Protein AF-A0A929J2V8-F1 (afdb_monomer)

pLDDT: mean 80.97, std 21.49, range [27.8, 98.56]

Solvent-accessible surface area (backbone atoms only — not comparable to full-atom values): 10198 Å² total; per-residue (Å²): 135,93,51,74,67,58,26,48,48,26,47,73,71,65,18,37,89,57,56,95,91,51,26,18,51,59,44,30,50,54,52,36,71,79,38,78,77,46,61,68,40,53,52,48,52,51,53,53,41,52,52,26,51,52,50,18,54,52,22,41,77,68,66,38,54,70,59,15,54,51,27,49,53,52,29,40,73,75,43,76,83,44,74,60,55,62,56,50,52,52,51,44,54,52,50,51,52,53,52,50,54,56,55,56,69,72,64,62,77,88,78,78,85,86,74,90,73,93,76,89,76,87,83,88,83,82,90,77,90,82,86,87,82,82,88,71,77,91,49,60,69,56,53,52,52,40,56,76,64,71,81,52,83,77,51,76,68,55,52,55,47,39,76,75,73,48,128

Radius of gyration: 27.32 Å; Cα contacts (8 Å, |Δi|>4): 131; chains: 1; bounding box: 55×48×82 Å

Mean predicted aligned error: 15.99 Å

Nearest PDB structures (foldseek):
  9co0-assembly1_D  TM=6.050E-01  e=1.225E-01  Escherichia coli
  6lyr-assembly1_D  TM=5.791E-01  e=1.097E-01  Escherichia coli K-12
  7tt1-assembly1_D  TM=5.272E-01  e=2.017E-01  Escherichia coli
  7tt6-assembly1_D  TM=4.818E-01  e=5.777E-01  Escherichia coli

Sequence (167 aa):
MLNLQQCAQHLNANRLTTGKQGTALSCYRQILFSDPTNVTAKKGLVKIEQRYQNWAKTAINKGNFKKARYYINRLKKVNPKSAALSQLNRLFTRSKILVKKITQRKSAPSFLIKKTTRRKSAPSSKSSHTNTTKKTPKRCNDIFSQESLGIRSLSSEQKKFKQKRCK

Structure (mmCIF, N/CA/C/O backbone):
data_AF-A0A929J2V8-F1
#
_entry.id   AF-A0A929J2V8-F1
#
loop_
_atom_site.group_PDB
_atom_site.id
_atom_site.type_symbol
_atom_site.label_atom_id
_atom_site.label_alt_id
_atom_site.label_comp_id
_atom_site.label_asym_id
_atom_site.label_entity_id
_atom_site.label_seq_id
_atom_site.pdbx_PDB_ins_code
_atom_site.Cartn_x
_atom_site.Cartn_y
_atom_site.Cartn_z
_atom_site.occupancy
_atom_site.B_iso_or_equiv
_atom_site.auth_seq_id
_atom_site.auth_comp_id
_atom_site.auth_asym_id
_atom_site.auth_atom_id
_atom_site.pdbx_PDB_model_num
ATOM 1 N N . MET A 1 1 ? 24.416 0.851 -11.362 1.00 60.53 1 MET A N 1
ATOM 2 C CA . MET A 1 1 ? 23.172 0.812 -12.164 1.00 60.53 1 MET A CA 1
ATOM 3 C C . MET A 1 1 ? 22.014 0.385 -11.284 1.00 60.53 1 MET A C 1
ATOM 5 O O . MET A 1 1 ? 22.173 -0.557 -10.516 1.00 60.53 1 MET A O 1
ATOM 9 N N . LEU A 1 2 ? 20.883 1.082 -11.377 1.00 82.19 2 LEU A N 1
ATOM 10 C CA . LEU A 1 2 ? 19.655 0.699 -10.689 1.00 82.19 2 LEU A CA 1
ATOM 11 C C . LEU A 1 2 ? 18.999 -0.465 -11.444 1.00 82.19 2 LEU A C 1
ATOM 13 O O . LEU A 1 2 ? 18.793 -0.355 -12.650 1.00 82.19 2 LEU A O 1
ATOM 17 N N . ASN A 1 3 ? 18.671 -1.567 -10.765 1.00 90.94 3 ASN A N 1
ATOM 18 C CA . ASN A 1 3 ? 18.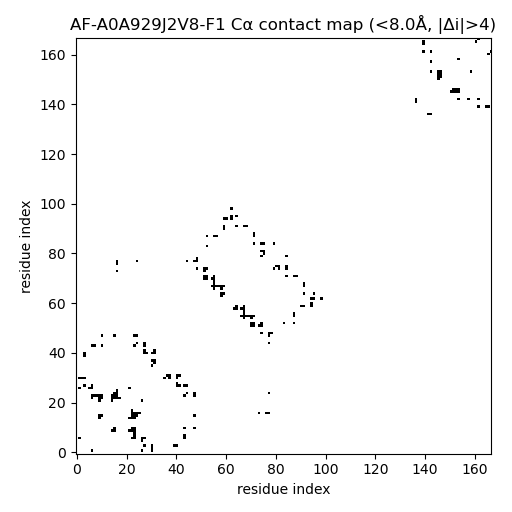048 -2.729 -11.407 1.00 90.94 3 ASN A CA 1
ATOM 19 C C . ASN A 1 3 ? 16.736 -3.166 -10.725 1.00 90.94 3 ASN A C 1
ATOM 21 O O . ASN A 1 3 ? 16.423 -2.794 -9.591 1.00 90.94 3 ASN A O 1
ATOM 25 N N . LEU A 1 4 ? 15.948 -3.985 -11.429 1.00 94.69 4 LEU A N 1
ATOM 26 C CA . LEU A 1 4 ? 14.656 -4.483 -10.939 1.00 94.69 4 LEU A CA 1
ATOM 27 C C . LEU A 1 4 ? 14.784 -5.300 -9.641 1.00 94.69 4 LEU A C 1
ATOM 29 O O . LEU A 1 4 ? 13.878 -5.267 -8.803 1.00 94.69 4 LEU A O 1
ATOM 33 N N . GLN A 1 5 ? 15.906 -6.000 -9.453 1.00 95.31 5 GLN A N 1
ATOM 34 C CA . GLN A 1 5 ? 16.186 -6.798 -8.259 1.00 95.31 5 GLN A CA 1
ATOM 35 C C . GLN A 1 5 ? 16.371 -5.914 -7.017 1.00 95.31 5 GLN A C 1
ATOM 37 O O . GLN A 1 5 ? 15.766 -6.182 -5.979 1.00 95.31 5 GLN A O 1
ATOM 42 N N . GLN A 1 6 ? 17.119 -4.817 -7.124 1.00 93.62 6 GLN A N 1
ATOM 43 C CA . GLN A 1 6 ? 17.273 -3.820 -6.063 1.00 93.62 6 GLN A CA 1
ATOM 44 C C . GLN A 1 6 ? 15.924 -3.184 -5.712 1.00 93.62 6 GLN A C 1
ATOM 46 O O . GLN A 1 6 ? 15.572 -3.068 -4.535 1.00 93.62 6 GLN A O 1
ATOM 51 N N . CYS A 1 7 ? 15.099 -2.852 -6.711 1.00 96.06 7 CYS A N 1
ATOM 52 C CA . CYS A 1 7 ? 13.751 -2.342 -6.448 1.00 96.06 7 CYS A CA 1
ATOM 53 C C . CYS A 1 7 ? 12.900 -3.351 -5.664 1.00 96.06 7 CYS A C 1
ATOM 55 O O . CYS A 1 7 ? 12.216 -2.979 -4.703 1.00 96.06 7 CYS A O 1
ATOM 57 N N . ALA A 1 8 ? 12.983 -4.636 -6.021 1.00 95.25 8 ALA A N 1
ATOM 58 C CA . ALA A 1 8 ? 12.305 -5.706 -5.298 1.00 95.25 8 ALA A CA 1
ATOM 59 C C . ALA A 1 8 ? 12.829 -5.856 -3.859 1.00 95.25 8 ALA A C 1
ATOM 61 O O . ALA A 1 8 ? 12.033 -6.065 -2.946 1.00 95.25 8 ALA A O 1
ATOM 62 N N . GLN A 1 9 ? 14.129 -5.664 -3.615 1.00 95.19 9 GLN A N 1
ATOM 63 C CA . GLN A 1 9 ? 14.693 -5.651 -2.261 1.00 95.19 9 GLN A CA 1
ATOM 64 C C . GLN A 1 9 ? 14.116 -4.510 -1.413 1.00 95.19 9 GLN A C 1
ATOM 66 O O . GLN A 1 9 ? 13.714 -4.742 -0.272 1.00 95.19 9 GLN A O 1
ATOM 71 N N . HIS A 1 10 ? 13.995 -3.288 -1.951 1.00 95.81 10 HIS A N 1
ATOM 72 C CA . HIS A 1 10 ? 13.319 -2.199 -1.232 1.00 95.81 10 HIS A CA 1
ATOM 73 C C . HIS A 1 10 ? 11.857 -2.537 -0.921 1.00 95.81 10 HIS A C 1
A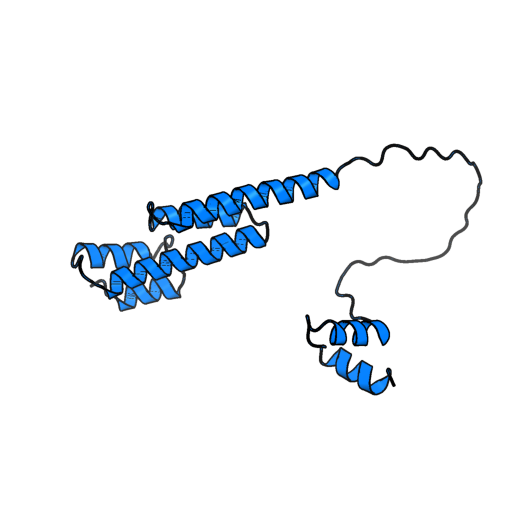TOM 75 O O . HIS A 1 10 ? 11.376 -2.237 0.176 1.00 95.81 10 HIS A O 1
ATOM 81 N N . LEU A 1 11 ? 11.160 -3.175 -1.866 1.00 95.69 11 LEU A N 1
ATOM 82 C CA . LEU A 1 11 ? 9.772 -3.590 -1.696 1.00 95.69 11 LEU A CA 1
ATOM 83 C C . LEU A 1 11 ? 9.638 -4.651 -0.596 1.00 95.69 11 LEU A C 1
ATOM 85 O O . LEU A 1 11 ? 8.792 -4.522 0.292 1.00 95.69 11 LEU A O 1
ATOM 89 N N . ASN A 1 12 ? 10.504 -5.660 -0.601 1.00 94.94 12 ASN A N 1
ATOM 90 C CA . ASN A 1 12 ? 10.521 -6.727 0.399 1.00 94.94 12 ASN A CA 1
ATOM 91 C C . ASN A 1 12 ? 10.885 -6.189 1.789 1.00 94.94 12 ASN A C 1
ATOM 93 O O . ASN A 1 12 ? 10.229 -6.533 2.767 1.00 94.94 12 ASN A O 1
ATOM 97 N N . ALA A 1 13 ? 11.813 -5.233 1.863 1.00 94.19 13 ALA A N 1
ATOM 98 C CA . ALA A 1 13 ? 12.211 -4.557 3.097 1.00 94.19 13 ALA A CA 1
ATOM 99 C C . ALA A 1 13 ? 11.195 -3.513 3.616 1.00 94.19 13 ALA A C 1
ATOM 101 O O . ALA A 1 13 ? 11.508 -2.761 4.536 1.00 94.19 13 ALA A O 1
ATOM 102 N N . ASN A 1 14 ? 9.994 -3.403 3.030 1.00 94.50 14 ASN A N 1
ATOM 103 C CA . ASN A 1 14 ? 8.983 -2.388 3.378 1.00 94.50 14 ASN A CA 1
ATOM 104 C C . ASN A 1 14 ? 9.452 -0.923 3.240 1.00 94.50 14 ASN A C 1
ATOM 106 O O . ASN A 1 14 ? 8.782 -0.004 3.721 1.00 94.50 14 ASN A O 1
ATOM 110 N N . ARG A 1 15 ? 10.546 -0.668 2.516 1.00 94.94 15 ARG A N 1
ATOM 111 C CA . ARG A 1 15 ? 11.038 0.680 2.193 1.00 94.94 15 ARG A CA 1
ATOM 112 C C . ARG A 1 15 ? 10.271 1.223 0.990 1.00 94.94 15 ARG A C 1
ATOM 114 O O . ARG A 1 15 ? 10.817 1.395 -0.090 1.00 94.94 15 ARG A O 1
ATOM 121 N N . LEU A 1 16 ? 8.962 1.417 1.153 1.00 95.38 16 LEU A N 1
ATOM 122 C CA . LEU A 1 16 ? 8.038 1.637 0.035 1.00 95.38 16 LEU A CA 1
ATOM 123 C C . LEU A 1 16 ? 8.068 3.072 -0.513 1.00 95.38 16 LEU A C 1
ATOM 125 O O . LEU A 1 16 ? 8.368 3.275 -1.682 1.00 95.38 16 LEU A O 1
ATOM 129 N N . THR A 1 17 ? 7.741 4.059 0.329 1.00 94.88 17 THR A N 1
ATOM 130 C CA . THR A 1 17 ? 7.691 5.503 -0.014 1.00 94.88 17 THR A CA 1
ATOM 131 C C . THR A 1 17 ? 8.507 6.364 0.952 1.00 94.88 17 THR A C 1
ATOM 133 O O . THR A 1 17 ? 8.470 7.593 0.893 1.00 94.88 17 THR A O 1
ATOM 136 N N . THR A 1 18 ? 9.186 5.720 1.899 1.00 88.19 18 THR A N 1
ATOM 137 C CA . THR A 1 18 ? 9.987 6.343 2.953 1.00 88.19 18 THR A CA 1
ATOM 138 C C . THR A 1 18 ? 11.183 5.462 3.259 1.00 88.19 18 THR A C 1
ATOM 140 O O . THR A 1 18 ? 11.020 4.248 3.388 1.00 88.19 18 THR A O 1
ATOM 143 N N . GLY A 1 19 ? 12.351 6.072 3.427 1.00 83.00 19 GLY A N 1
ATOM 144 C CA . GLY A 1 19 ? 13.590 5.394 3.794 1.00 83.00 19 GLY A CA 1
ATOM 145 C C . GLY A 1 19 ? 14.793 6.229 3.367 1.00 83.00 19 GLY A C 1
ATOM 146 O O . GLY A 1 19 ? 14.770 6.800 2.283 1.00 83.00 19 GLY A O 1
ATOM 147 N N . LYS A 1 20 ? 15.822 6.311 4.221 1.00 79.94 20 LYS A N 1
ATOM 148 C CA . LYS A 1 20 ? 17.047 7.078 3.927 1.00 79.94 20 LYS A CA 1
ATOM 149 C C . LYS A 1 20 ? 17.860 6.448 2.791 1.00 79.94 20 LYS A C 1
ATOM 151 O O . LYS A 1 20 ? 18.367 7.151 1.937 1.00 79.94 20 LYS A O 1
ATOM 156 N N . GLN A 1 21 ? 17.896 5.117 2.746 1.00 79.94 21 GLN A N 1
ATOM 157 C CA . GLN A 1 21 ? 18.644 4.329 1.759 1.00 79.94 21 GLN A CA 1
ATOM 158 C C . GLN A 1 21 ? 17.912 4.178 0.410 1.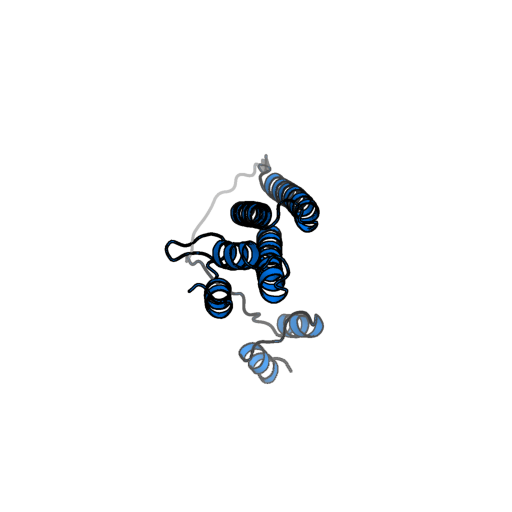00 79.94 21 GLN A C 1
ATOM 160 O O . GLN A 1 21 ? 18.146 3.217 -0.309 1.00 79.94 21 GLN A O 1
ATOM 165 N N . GLY A 1 22 ? 16.954 5.055 0.094 1.00 87.38 22 GLY A N 1
ATOM 166 C CA . GLY A 1 22 ? 16.094 4.922 -1.084 1.00 87.38 22 GLY A CA 1
ATOM 167 C C . GLY A 1 22 ? 14.837 4.070 -0.863 1.00 87.38 22 GLY A C 1
ATOM 168 O O . GLY A 1 22 ? 14.642 3.419 0.173 1.00 87.38 22 GLY A O 1
ATOM 169 N N . THR A 1 23 ? 13.935 4.122 -1.846 1.00 96.31 23 THR A N 1
ATOM 170 C CA . THR A 1 23 ? 12.592 3.534 -1.754 1.00 96.31 23 THR A CA 1
ATOM 171 C C . THR A 1 23 ? 12.234 2.711 -2.985 1.00 96.31 23 THR A C 1
ATOM 173 O O . THR A 1 23 ? 12.695 2.986 -4.091 1.00 96.31 23 THR A O 1
ATOM 176 N N . ALA A 1 24 ? 11.349 1.732 -2.813 1.00 96.75 24 ALA A N 1
ATOM 177 C CA . ALA A 1 24 ? 10.825 0.935 -3.915 1.00 96.75 24 ALA A CA 1
ATOM 178 C C . ALA A 1 24 ? 10.094 1.817 -4.938 1.00 96.75 24 ALA A C 1
ATOM 180 O O . ALA A 1 24 ? 10.233 1.607 -6.138 1.00 96.75 24 ALA A O 1
ATOM 181 N N . LEU A 1 25 ? 9.357 2.835 -4.470 1.00 97.19 25 LEU A N 1
ATOM 182 C CA . LEU A 1 25 ? 8.651 3.771 -5.343 1.00 97.19 25 LEU A CA 1
ATOM 183 C C . LEU A 1 25 ? 9.617 4.550 -6.241 1.00 97.19 25 LEU A C 1
ATOM 185 O O . LEU A 1 25 ? 9.400 4.601 -7.449 1.00 97.19 25 LEU A O 1
ATOM 189 N N . SER A 1 26 ? 10.660 5.156 -5.663 1.00 96.12 26 SER A N 1
ATOM 190 C CA . SER A 1 26 ? 11.650 5.913 -6.441 1.00 96.12 26 SER A CA 1
ATOM 191 C C . SER A 1 26 ? 12.384 5.004 -7.423 1.00 96.12 26 SER A C 1
ATOM 193 O O . SER A 1 26 ? 12.526 5.364 -8.585 1.00 96.12 26 SER A O 1
ATOM 195 N N . CYS A 1 27 ? 12.751 3.799 -6.981 1.00 96.31 27 CYS A N 1
ATOM 196 C CA . CYS A 1 27 ? 13.449 2.816 -7.800 1.00 96.31 27 CYS A CA 1
ATOM 197 C C . CYS A 1 27 ? 12.631 2.415 -9.043 1.00 96.31 27 CYS A C 1
ATOM 199 O O . CYS A 1 27 ? 13.084 2.574 -10.173 1.00 96.31 27 CYS A O 1
ATOM 201 N N . TYR A 1 28 ? 11.377 1.981 -8.865 1.00 97.44 28 TYR A N 1
ATOM 202 C CA . TYR A 1 28 ? 10.535 1.606 -10.006 1.00 97.44 28 TYR A CA 1
ATOM 203 C C . TYR A 1 28 ? 10.193 2.789 -10.915 1.00 97.44 28 TYR A C 1
ATOM 205 O O . TYR A 1 28 ? 10.126 2.611 -12.128 1.00 97.44 28 TYR A O 1
ATOM 213 N N . ARG A 1 29 ? 9.998 3.995 -10.364 1.00 96.06 29 ARG A N 1
ATOM 214 C CA . ARG A 1 29 ? 9.766 5.197 -11.181 1.00 96.06 29 ARG A CA 1
ATOM 215 C C . ARG A 1 29 ? 10.973 5.555 -12.041 1.00 96.06 29 ARG A C 1
ATOM 217 O O . ARG A 1 29 ? 10.774 5.969 -13.172 1.00 96.06 29 ARG A O 1
ATOM 224 N N . GLN A 1 30 ? 12.189 5.371 -11.533 1.00 95.88 30 GLN A N 1
ATOM 225 C CA . GLN A 1 30 ? 13.403 5.633 -12.303 1.00 95.88 30 GLN A CA 1
ATOM 226 C C . GLN A 1 30 ? 13.569 4.634 -13.455 1.00 95.88 30 GLN A C 1
ATOM 228 O O . GLN A 1 30 ? 13.885 5.044 -14.562 1.00 95.88 30 GLN A O 1
ATOM 233 N N . ILE A 1 31 ? 13.260 3.350 -13.238 1.00 96.12 31 ILE A N 1
ATOM 234 C CA . ILE A 1 31 ? 13.238 2.361 -14.330 1.00 96.12 31 ILE A CA 1
ATOM 235 C C . ILE A 1 31 ? 12.182 2.731 -15.376 1.00 96.12 31 ILE A C 1
ATOM 237 O O . ILE A 1 31 ? 12.470 2.691 -16.563 1.00 96.12 31 ILE A O 1
ATOM 241 N N . LEU A 1 32 ? 10.983 3.140 -14.946 1.00 96.38 32 LEU A N 1
ATOM 242 C CA . LEU A 1 32 ? 9.909 3.551 -15.859 1.00 96.38 32 LEU A CA 1
ATOM 243 C C . LEU A 1 32 ? 10.180 4.866 -16.587 1.00 96.38 32 LEU A C 1
ATOM 245 O O . LEU A 1 32 ? 9.566 5.119 -17.616 1.00 96.38 32 LEU A O 1
ATOM 249 N N . PHE A 1 33 ? 11.059 5.710 -16.050 1.00 96.00 33 PHE A N 1
ATOM 250 C CA . PHE A 1 33 ? 11.510 6.909 -16.741 1.00 96.00 33 PHE A CA 1
ATOM 251 C C . PHE A 1 33 ? 12.362 6.546 -17.963 1.00 96.00 33 PHE A C 1
ATOM 253 O O . PHE A 1 33 ? 12.201 7.156 -19.012 1.00 96.00 33 PHE A O 1
ATOM 260 N N . SER A 1 34 ? 13.220 5.527 -17.844 1.00 95.31 34 SER A N 1
ATOM 261 C CA . SER A 1 34 ? 14.047 5.036 -18.954 1.00 95.31 34 SER A CA 1
ATOM 262 C C . SER A 1 34 ? 13.305 4.066 -19.881 1.00 95.31 34 SER A C 1
ATOM 264 O O . SER A 1 34 ? 13.494 4.116 -21.089 1.00 95.31 34 SER A O 1
ATOM 266 N N . ASP A 1 35 ? 12.451 3.198 -19.335 1.00 96.12 35 ASP A N 1
ATOM 267 C CA . ASP A 1 35 ? 11.615 2.251 -20.081 1.00 96.12 35 ASP A CA 1
ATOM 268 C C . ASP A 1 35 ? 10.158 2.328 -19.579 1.00 96.12 35 ASP A C 1
ATOM 270 O O . ASP A 1 35 ? 9.753 1.586 -18.673 1.00 96.12 35 ASP A O 1
ATOM 274 N N . PRO A 1 36 ? 9.329 3.204 -20.177 1.00 96.88 36 PRO A N 1
ATOM 275 C CA . PRO A 1 36 ? 7.923 3.364 -19.802 1.00 96.88 36 PRO A CA 1
ATOM 276 C C . PRO A 1 36 ? 7.064 2.121 -20.052 1.00 96.88 36 PRO A C 1
ATOM 278 O O . PRO A 1 36 ? 5.945 2.021 -19.535 1.00 96.88 36 PRO A O 1
ATOM 281 N N . THR A 1 37 ? 7.541 1.166 -20.853 1.00 97.00 37 THR A N 1
ATOM 282 C CA . THR A 1 37 ? 6.810 -0.062 -21.183 1.00 97.00 37 THR A CA 1
ATOM 283 C C . THR A 1 37 ? 7.104 -1.203 -20.216 1.00 97.00 37 THR A C 1
ATOM 285 O O . THR A 1 37 ? 6.314 -2.147 -20.158 1.00 97.00 37 THR A O 1
ATOM 288 N N . ASN A 1 38 ? 8.126 -1.060 -19.362 1.00 97.69 38 ASN A N 1
ATOM 289 C CA . ASN A 1 38 ? 8.589 -2.093 -18.445 1.00 97.69 38 ASN A CA 1
ATOM 290 C C . ASN A 1 38 ? 7.474 -2.673 -17.558 1.00 97.69 38 ASN A C 1
ATOM 292 O O . ASN A 1 38 ? 7.053 -2.094 -16.546 1.00 97.69 38 ASN A O 1
ATOM 296 N N . VAL A 1 39 ? 7.015 -3.873 -17.906 1.00 97.69 39 VAL A N 1
ATOM 297 C CA . VAL A 1 39 ? 5.904 -4.535 -17.213 1.00 97.69 39 VAL A CA 1
ATOM 298 C C . VAL A 1 39 ? 6.274 -4.869 -15.766 1.00 97.69 39 VAL A C 1
ATOM 300 O O . VAL A 1 39 ? 5.440 -4.744 -14.865 1.00 97.69 39 VAL A O 1
ATOM 303 N N . THR A 1 40 ? 7.523 -5.255 -15.506 1.00 96.56 40 THR A N 1
ATOM 304 C CA . THR A 1 40 ? 7.982 -5.633 -14.163 1.00 96.56 40 THR A CA 1
ATOM 305 C C . THR A 1 40 ? 7.990 -4.435 -13.218 1.00 96.56 40 THR A C 1
ATOM 307 O O . THR A 1 40 ? 7.519 -4.549 -12.083 1.00 96.56 40 THR A O 1
ATOM 310 N N . ALA A 1 41 ? 8.438 -3.267 -13.682 1.00 97.50 41 ALA A N 1
ATOM 311 C CA . ALA A 1 41 ? 8.403 -2.050 -12.880 1.00 97.50 41 ALA A CA 1
ATOM 312 C C . ALA A 1 41 ? 6.964 -1.571 -12.613 1.00 97.50 41 ALA A C 1
ATOM 314 O O . ALA A 1 41 ? 6.634 -1.238 -11.469 1.00 97.50 41 ALA A O 1
ATOM 315 N N . LYS A 1 42 ? 6.066 -1.642 -13.612 1.00 97.75 42 LYS A N 1
ATOM 316 C CA . LYS A 1 42 ? 4.624 -1.373 -13.420 1.00 97.75 42 LYS A CA 1
ATOM 317 C C . LYS A 1 42 ? 4.012 -2.298 -12.366 1.00 97.75 42 LYS A C 1
ATOM 319 O O . LYS A 1 42 ? 3.356 -1.827 -11.436 1.00 97.75 42 LYS A O 1
ATOM 324 N N . LYS A 1 43 ? 4.286 -3.607 -12.446 1.00 97.81 43 LYS A N 1
ATOM 325 C CA . LYS A 1 43 ? 3.859 -4.595 -11.435 1.00 97.81 43 LYS A CA 1
ATOM 326 C C . LYS A 1 43 ? 4.419 -4.266 -10.046 1.00 97.81 43 LYS A C 1
ATOM 328 O O . LYS A 1 43 ? 3.719 -4.431 -9.049 1.00 97.81 43 LYS A O 1
ATOM 333 N N . GLY A 1 44 ? 5.653 -3.770 -9.971 1.00 97.50 44 GLY A N 1
ATOM 334 C CA . GLY A 1 44 ? 6.263 -3.263 -8.742 1.00 97.50 44 GLY A CA 1
ATOM 335 C C . GLY A 1 44 ? 5.440 -2.153 -8.085 1.00 97.50 44 GLY A C 1
ATOM 336 O O . GLY A 1 44 ? 5.101 -2.256 -6.905 1.00 97.50 44 GLY A O 1
ATOM 337 N N . LEU A 1 45 ? 5.039 -1.135 -8.853 1.00 97.75 45 LEU A N 1
ATOM 338 C CA . LEU A 1 45 ? 4.179 -0.051 -8.363 1.00 97.75 45 LEU A CA 1
ATOM 339 C C . LEU A 1 45 ? 2.810 -0.555 -7.881 1.00 97.75 45 LEU A C 1
ATOM 341 O O . LEU A 1 45 ? 2.358 -0.145 -6.810 1.00 97.75 45 LEU A O 1
ATOM 345 N N . VAL A 1 46 ? 2.194 -1.495 -8.608 1.00 97.69 46 VAL A N 1
ATOM 346 C CA . VAL A 1 46 ? 0.922 -2.123 -8.204 1.00 97.69 46 VAL A CA 1
ATOM 347 C C . VAL A 1 46 ? 1.058 -2.844 -6.859 1.00 97.69 46 VAL A C 1
ATOM 349 O O . VAL A 1 46 ? 0.203 -2.687 -5.988 1.00 97.69 46 VAL A O 1
ATOM 352 N N . LYS A 1 47 ? 2.157 -3.574 -6.626 1.00 98.06 47 LYS A N 1
ATOM 353 C CA . LYS A 1 47 ? 2.418 -4.236 -5.333 1.00 98.06 47 LYS A CA 1
ATOM 354 C C . LYS A 1 47 ? 2.556 -3.232 -4.183 1.00 98.06 47 LYS A C 1
ATOM 356 O O . LYS A 1 47 ? 2.070 -3.489 -3.080 1.00 98.06 47 LYS A O 1
ATOM 361 N N . ILE A 1 48 ? 3.204 -2.087 -4.422 1.00 97.88 48 ILE A N 1
ATOM 362 C CA . ILE A 1 48 ? 3.306 -1.005 -3.428 1.00 97.88 48 ILE A CA 1
ATOM 363 C C . ILE A 1 48 ? 1.908 -0.473 -3.087 1.00 97.88 48 ILE A C 1
ATOM 365 O O . ILE A 1 48 ? 1.571 -0.323 -1.909 1.00 97.88 48 ILE A O 1
ATOM 369 N N . GLU A 1 49 ? 1.097 -0.208 -4.110 1.00 97.75 49 GLU A N 1
ATOM 370 C CA . GLU A 1 49 ? -0.285 0.244 -3.963 1.00 97.75 49 GLU A CA 1
ATOM 371 C C . GLU A 1 49 ? -1.119 -0.753 -3.140 1.00 97.75 49 GLU A C 1
ATOM 373 O O . GLU A 1 49 ? -1.664 -0.374 -2.099 1.00 97.75 49 GLU A O 1
ATOM 378 N N . GLN A 1 50 ? -1.140 -2.032 -3.522 1.00 97.62 50 GLN A N 1
ATOM 379 C CA . GLN A 1 50 ? -1.870 -3.089 -2.811 1.00 97.62 50 GLN A CA 1
ATOM 380 C C . GLN A 1 50 ? -1.455 -3.199 -1.338 1.00 97.62 50 GLN A C 1
ATOM 382 O O . GLN A 1 50 ? -2.300 -3.351 -0.451 1.00 97.62 50 GLN A O 1
ATOM 387 N N . ARG A 1 51 ? -0.157 -3.068 -1.039 1.00 98.00 51 ARG A N 1
ATOM 388 C CA . ARG A 1 51 ? 0.338 -3.122 0.342 1.00 98.00 51 ARG A CA 1
ATOM 389 C C . ARG A 1 51 ? -0.208 -1.966 1.184 1.00 98.00 51 ARG A C 1
ATOM 391 O O . ARG A 1 51 ? -0.686 -2.203 2.296 1.00 98.00 51 ARG A O 1
ATOM 398 N N . TYR A 1 52 ? -0.217 -0.738 0.658 1.00 98.44 52 TYR A N 1
ATOM 399 C CA . TYR A 1 52 ? -0.824 0.394 1.367 1.00 98.44 52 TYR A CA 1
ATOM 400 C C . TYR A 1 52 ? -2.339 0.273 1.505 1.00 98.44 52 TYR A C 1
ATOM 402 O O . TYR A 1 52 ? -2.865 0.625 2.562 1.00 98.44 52 TYR A O 1
ATOM 410 N N . GLN A 1 53 ? -3.033 -0.251 0.493 1.00 98.19 53 GLN A N 1
ATOM 411 C CA . GLN A 1 53 ? -4.468 -0.521 0.584 1.00 98.19 53 GLN A CA 1
ATOM 412 C C . GLN A 1 53 ? -4.776 -1.500 1.728 1.00 98.19 53 GLN A C 1
ATOM 414 O O . GLN A 1 53 ? -5.608 -1.205 2.592 1.00 98.19 53 GLN A O 1
ATOM 419 N N . ASN A 1 54 ? -4.049 -2.620 1.799 1.00 98.31 54 ASN A N 1
ATOM 420 C CA . ASN A 1 54 ? -4.226 -3.624 2.850 1.00 98.31 54 ASN A CA 1
ATOM 421 C C . ASN A 1 54 ? -3.913 -3.068 4.242 1.00 98.31 54 ASN A C 1
ATOM 423 O O . ASN A 1 54 ? -4.674 -3.295 5.189 1.00 98.31 54 ASN A O 1
ATOM 427 N N . TRP A 1 55 ? -2.830 -2.302 4.389 1.00 98.44 55 TRP A N 1
ATOM 428 C CA . TRP A 1 55 ? -2.489 -1.665 5.661 1.00 98.44 55 TRP A CA 1
ATOM 429 C C . TRP A 1 55 ? -3.510 -0.612 6.088 1.00 98.44 55 TRP A C 1
ATOM 431 O O . TRP A 1 55 ? -3.880 -0.574 7.263 1.00 98.44 55 TRP A O 1
ATOM 441 N N . ALA A 1 56 ? -4.014 0.200 5.155 1.00 98.56 56 ALA A N 1
ATOM 442 C CA . ALA A 1 56 ? -5.074 1.163 5.426 1.00 98.56 56 ALA A CA 1
ATOM 443 C C . ALA A 1 56 ? -6.348 0.457 5.905 1.00 98.56 56 ALA A C 1
ATOM 445 O O . ALA A 1 56 ? -6.844 0.776 6.986 1.00 98.56 56 ALA A O 1
ATOM 446 N N . LYS A 1 57 ? -6.827 -0.554 5.167 1.00 98.38 57 LYS A N 1
ATOM 447 C CA . LYS A 1 57 ? -8.010 -1.351 5.536 1.00 98.38 57 LYS A CA 1
ATOM 448 C C . LYS A 1 57 ? -7.844 -2.000 6.912 1.00 98.38 57 LYS A C 1
ATOM 450 O O . LYS A 1 57 ? -8.718 -1.882 7.766 1.00 98.38 57 LYS A O 1
ATOM 455 N N . THR A 1 58 ? -6.685 -2.604 7.166 1.00 98.44 58 THR A N 1
ATOM 456 C CA . THR A 1 58 ? -6.369 -3.223 8.462 1.00 98.44 58 THR A CA 1
ATOM 457 C C . THR A 1 58 ? -6.372 -2.199 9.597 1.00 98.44 58 THR A C 1
ATOM 459 O O . THR A 1 58 ? -6.920 -2.459 10.666 1.00 98.44 58 THR A O 1
ATOM 462 N N . ALA A 1 59 ? -5.782 -1.021 9.386 1.00 98.44 59 ALA A N 1
ATOM 463 C CA . ALA A 1 59 ? -5.755 0.036 10.390 1.00 98.44 59 ALA A CA 1
ATOM 464 C C . ALA A 1 59 ? -7.154 0.610 10.672 1.00 98.44 59 ALA A C 1
ATOM 466 O O . ALA A 1 59 ? -7.463 0.871 11.834 1.00 98.44 59 ALA A O 1
ATOM 467 N N . ILE A 1 60 ? -8.004 0.748 9.646 1.00 98.31 60 ILE A N 1
ATOM 468 C CA . ILE A 1 60 ? -9.414 1.145 9.793 1.00 98.31 60 ILE A CA 1
ATOM 469 C C . ILE A 1 60 ? -10.161 0.122 10.652 1.00 98.31 60 ILE A C 1
ATOM 471 O O . ILE A 1 60 ? -10.804 0.505 11.626 1.00 98.31 60 ILE A O 1
ATOM 475 N N . ASN A 1 61 ? -10.027 -1.169 10.337 1.00 96.38 61 ASN A N 1
ATOM 476 C CA . ASN A 1 61 ? -10.703 -2.248 11.063 1.00 96.38 61 ASN A CA 1
ATOM 477 C C . ASN A 1 61 ? -10.268 -2.326 12.534 1.00 96.38 61 ASN A C 1
ATOM 479 O O . ASN A 1 61 ? -11.075 -2.628 13.405 1.00 96.38 61 ASN A O 1
ATOM 483 N N . LYS A 1 62 ? -9.001 -2.009 12.823 1.00 96.38 62 LYS A N 1
ATOM 484 C CA . LYS A 1 62 ? -8.460 -1.940 14.190 1.00 96.38 62 LYS A CA 1
ATOM 485 C C . LYS A 1 62 ? -8.800 -0.633 14.924 1.00 96.38 62 LYS A C 1
ATOM 487 O O . LYS A 1 62 ? -8.321 -0.432 16.034 1.00 96.38 62 LYS A O 1
ATOM 492 N N . GLY A 1 63 ? -9.535 0.294 14.302 1.00 95.81 63 GLY A N 1
ATOM 493 C CA . GLY A 1 63 ? -9.829 1.617 14.867 1.00 95.81 63 GLY A CA 1
ATOM 494 C C . GLY A 1 63 ? -8.611 2.544 14.982 1.00 95.81 63 GLY A C 1
ATOM 495 O O . GLY A 1 63 ? -8.697 3.619 15.575 1.00 95.81 63 GLY A O 1
ATOM 496 N N . ASN A 1 64 ? -7.461 2.178 14.403 1.00 97.56 64 ASN A N 1
ATOM 497 C CA . ASN A 1 64 ? -6.262 3.010 14.420 1.00 97.56 64 ASN A CA 1
ATOM 498 C C . ASN A 1 64 ? -6.316 4.045 13.287 1.00 97.56 64 ASN A C 1
ATOM 500 O O . ASN A 1 64 ? -5.632 3.938 12.265 1.00 97.56 64 ASN A O 1
ATOM 504 N N . PHE A 1 65 ? -7.146 5.070 13.479 1.00 96.81 65 PHE A N 1
ATOM 505 C 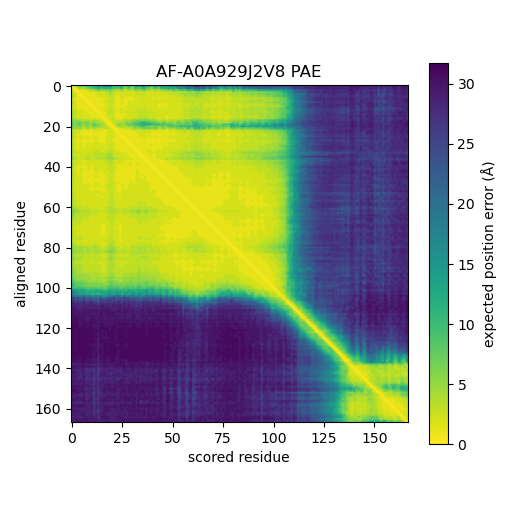CA . PHE A 1 65 ? -7.407 6.085 12.459 1.00 96.81 65 PHE A CA 1
ATOM 506 C C . PHE A 1 65 ? -6.168 6.922 12.097 1.00 96.81 65 PHE A C 1
ATOM 508 O O . PHE A 1 65 ? -6.032 7.337 10.946 1.00 96.81 65 PHE A O 1
ATOM 515 N N . LYS A 1 66 ? -5.221 7.124 13.025 1.00 97.81 66 LYS A N 1
ATOM 516 C CA . LYS A 1 66 ? -3.950 7.810 12.724 1.00 97.81 66 LYS A CA 1
ATOM 517 C C . LYS A 1 66 ? -3.134 7.022 11.690 1.00 97.81 66 LYS A C 1
ATOM 519 O O . LYS A 1 66 ? -2.763 7.574 10.654 1.00 97.81 66 LYS A O 1
ATOM 524 N N . LYS A 1 67 ? -2.928 5.715 11.916 1.00 97.94 67 LYS A N 1
ATOM 525 C CA . LYS A 1 67 ? -2.231 4.837 10.957 1.00 97.94 67 LYS A CA 1
ATOM 526 C C . LYS A 1 67 ? -2.999 4.696 9.644 1.00 97.94 67 LYS A C 1
ATOM 528 O O . LYS A 1 67 ? -2.394 4.769 8.581 1.00 97.94 67 LYS A O 1
ATOM 533 N N . ALA A 1 68 ? -4.324 4.560 9.700 1.00 98.38 68 ALA A N 1
ATOM 534 C CA . ALA A 1 68 ? -5.149 4.473 8.498 1.00 98.38 68 ALA A CA 1
ATOM 535 C C . ALA A 1 68 ? -4.967 5.695 7.587 1.00 98.38 68 ALA A C 1
ATOM 537 O O . ALA A 1 68 ? -4.677 5.539 6.402 1.00 98.38 68 ALA A O 1
ATOM 538 N N . ARG A 1 69 ? -5.060 6.911 8.143 1.00 98.38 69 ARG A N 1
ATOM 539 C CA . ARG A 1 69 ? -4.858 8.147 7.377 1.00 98.38 69 ARG A CA 1
ATOM 540 C C . ARG A 1 69 ? -3.437 8.257 6.829 1.00 98.38 69 ARG A C 1
ATOM 542 O O . ARG A 1 69 ? -3.266 8.644 5.677 1.00 98.38 69 ARG A O 1
ATOM 549 N N . TYR A 1 70 ? -2.434 7.854 7.609 1.00 98.19 70 TYR A N 1
ATOM 550 C CA . TYR A 1 70 ? -1.057 7.768 7.127 1.00 98.19 70 TYR A CA 1
ATOM 551 C C . TYR A 1 70 ? -0.938 6.865 5.888 1.00 98.19 70 TYR A C 1
ATOM 553 O O . TYR A 1 70 ? -0.401 7.299 4.869 1.00 98.19 70 TYR A O 1
ATOM 561 N N . TYR A 1 71 ? -1.478 5.644 5.933 1.00 98.50 71 TYR A N 1
ATOM 562 C CA . TYR A 1 71 ? -1.408 4.708 4.806 1.00 98.50 71 TYR A CA 1
ATOM 563 C C . TYR A 1 71 ? -2.191 5.188 3.579 1.00 98.50 71 TYR A C 1
ATOM 565 O O . TYR A 1 71 ? -1.678 5.070 2.469 1.00 98.50 71 TYR A O 1
ATOM 573 N N . ILE A 1 72 ? -3.367 5.800 3.761 1.00 98.38 72 ILE A N 1
ATOM 574 C CA . ILE A 1 72 ? -4.134 6.415 2.661 1.00 98.38 72 ILE A CA 1
ATOM 575 C C . ILE A 1 72 ? -3.317 7.526 1.986 1.00 98.38 72 ILE A C 1
ATOM 577 O O . ILE A 1 72 ? -3.225 7.576 0.761 1.00 98.38 72 ILE A O 1
ATOM 581 N N . ASN A 1 73 ? -2.655 8.384 2.767 1.00 97.88 73 ASN A N 1
ATOM 582 C CA . ASN A 1 73 ? -1.814 9.447 2.217 1.00 97.88 73 ASN A CA 1
ATOM 583 C C . ASN A 1 73 ? -0.602 8.886 1.460 1.00 97.88 73 ASN A C 1
ATOM 585 O O . ASN A 1 73 ? -0.206 9.441 0.436 1.00 97.88 73 ASN A O 1
ATOM 589 N N . ARG A 1 74 ? -0.010 7.780 1.929 1.00 97.62 74 ARG A N 1
ATOM 590 C CA . ARG A 1 74 ? 1.075 7.106 1.200 1.00 97.62 74 ARG A CA 1
ATOM 591 C C . ARG A 1 74 ? 0.589 6.452 -0.088 1.00 97.62 74 ARG A C 1
ATOM 593 O O . ARG A 1 74 ? 1.258 6.614 -1.102 1.00 97.62 74 ARG A O 1
ATOM 600 N N . LEU A 1 75 ? -0.583 5.816 -0.083 1.00 97.94 75 LEU A N 1
ATOM 601 C CA . LEU A 1 75 ? -1.217 5.317 -1.303 1.00 97.94 75 LEU A CA 1
ATOM 602 C C . LEU A 1 75 ? -1.422 6.449 -2.320 1.00 97.94 75 LEU A C 1
ATOM 604 O O . LEU A 1 75 ? -1.030 6.302 -3.472 1.00 97.94 75 LEU A O 1
ATOM 608 N N . LYS A 1 76 ? -1.927 7.609 -1.878 1.00 97.44 76 LYS A N 1
ATOM 609 C CA . LYS A 1 76 ? -2.103 8.789 -2.740 1.00 97.44 76 LYS A CA 1
ATOM 610 C C . LYS A 1 76 ? -0.787 9.260 -3.369 1.00 97.44 76 LYS A C 1
ATOM 612 O O . LYS A 1 76 ? -0.788 9.675 -4.519 1.00 97.44 76 LYS A O 1
ATOM 617 N N . LYS A 1 77 ? 0.343 9.172 -2.652 1.00 95.50 77 LYS A N 1
ATOM 618 C CA . LYS A 1 77 ? 1.675 9.497 -3.206 1.00 95.50 77 LYS A CA 1
ATOM 619 C C . LYS A 1 77 ? 2.133 8.510 -4.283 1.00 95.50 77 LYS A C 1
ATOM 621 O O . LYS A 1 77 ? 2.844 8.907 -5.206 1.00 95.50 77 LYS A O 1
ATOM 626 N N . VAL A 1 78 ? 1.769 7.235 -4.147 1.00 96.31 78 VAL A N 1
ATOM 627 C CA . VAL A 1 78 ? 2.103 6.181 -5.118 1.00 96.31 78 VAL A CA 1
ATOM 628 C C . VAL A 1 78 ? 1.269 6.361 -6.380 1.00 96.31 78 VAL A C 1
ATOM 630 O O . VAL A 1 78 ? 1.838 6.482 -7.463 1.00 96.31 78 VAL A O 1
ATOM 633 N N . ASN A 1 79 ? -0.053 6.437 -6.214 1.00 96.19 79 ASN A N 1
ATOM 634 C CA . ASN A 1 79 ? -1.022 6.564 -7.292 1.00 96.19 79 ASN A CA 1
ATOM 635 C C . ASN A 1 79 ? -2.188 7.483 -6.863 1.00 96.19 79 ASN A C 1
ATOM 637 O O . ASN A 1 79 ? -3.120 7.027 -6.193 1.00 96.19 79 ASN A O 1
ATOM 641 N N . PRO A 1 80 ? -2.172 8.771 -7.255 1.00 95.75 80 PRO A N 1
ATOM 642 C CA . PRO A 1 80 ? -3.243 9.716 -6.937 1.00 95.75 80 PRO A CA 1
ATOM 643 C C . PRO A 1 80 ? -4.601 9.357 -7.556 1.00 95.75 80 PRO A C 1
ATOM 645 O O . PRO A 1 80 ? -5.626 9.789 -7.036 1.00 95.75 80 PRO A O 1
ATOM 648 N N . LYS A 1 81 ? -4.606 8.579 -8.648 1.00 95.44 81 LYS A N 1
ATOM 649 C CA . LYS A 1 81 ? -5.803 8.151 -9.391 1.00 95.44 81 LYS A CA 1
ATOM 650 C C . LYS A 1 81 ? -6.258 6.734 -9.013 1.00 95.44 81 LYS A C 1
ATOM 652 O O . LYS A 1 81 ? -7.101 6.155 -9.687 1.00 95.44 81 LYS A O 1
ATOM 657 N N . SER A 1 82 ? -5.706 6.163 -7.941 1.00 95.25 82 SER A N 1
ATOM 658 C CA . SER A 1 82 ? -6.091 4.836 -7.458 1.00 95.25 82 SER A CA 1
ATOM 659 C C . SER A 1 82 ? -7.582 4.782 -7.110 1.00 95.25 82 SER A C 1
ATOM 661 O O . SER A 1 82 ? -8.055 5.529 -6.247 1.00 95.25 82 SER A O 1
ATOM 663 N N . ALA A 1 83 ? -8.308 3.836 -7.713 1.00 93.25 83 ALA A N 1
ATOM 664 C CA . ALA A 1 83 ? -9.719 3.590 -7.411 1.00 93.25 83 ALA A CA 1
ATOM 665 C C . ALA A 1 83 ? -9.953 3.274 -5.918 1.00 93.25 83 ALA A C 1
ATOM 667 O O . ALA A 1 83 ? -10.977 3.649 -5.337 1.00 93.25 83 ALA A O 1
ATOM 668 N N . ALA A 1 84 ? -8.967 2.663 -5.252 1.00 95.19 84 ALA A N 1
ATOM 669 C CA . ALA A 1 84 ? -9.063 2.312 -3.841 1.00 95.19 84 ALA A CA 1
ATOM 670 C C . ALA A 1 84 ? -9.081 3.529 -2.904 1.00 95.19 84 ALA A C 1
ATOM 672 O O . ALA A 1 84 ? -9.562 3.412 -1.777 1.00 95.19 84 ALA A O 1
ATOM 673 N N . LEU A 1 85 ? -8.602 4.706 -3.332 1.00 97.75 85 LEU A N 1
ATOM 674 C CA . LEU A 1 85 ? -8.617 5.910 -2.492 1.00 97.75 85 LEU A CA 1
ATOM 675 C C . LEU A 1 85 ? -10.041 6.324 -2.116 1.00 97.75 85 LEU A C 1
ATOM 677 O O . LEU A 1 85 ? -10.304 6.625 -0.950 1.00 97.75 85 LEU A O 1
ATOM 681 N N . SER A 1 86 ? -10.970 6.309 -3.076 1.00 96.44 86 SER A N 1
ATOM 682 C CA . SER A 1 86 ? -12.377 6.645 -2.824 1.00 96.44 86 SER A CA 1
ATOM 683 C C . SER A 1 86 ? -12.996 5.668 -1.822 1.00 96.44 86 SER A C 1
ATOM 685 O O . SER A 1 86 ? -13.546 6.078 -0.794 1.00 96.44 86 SER A O 1
ATOM 687 N N . GLN A 1 87 ? -12.810 4.365 -2.055 1.00 96.56 87 GLN A N 1
ATOM 688 C CA . GLN A 1 87 ? -13.323 3.313 -1.180 1.00 96.56 87 GLN A CA 1
ATOM 689 C C . GLN A 1 87 ? -12.746 3.412 0.241 1.00 96.56 87 GLN A C 1
ATOM 691 O O . GLN A 1 87 ? -13.496 3.386 1.218 1.00 96.56 87 GLN A O 1
ATOM 696 N N . LEU A 1 88 ? -11.428 3.575 0.382 1.00 98.00 88 LEU A N 1
ATOM 697 C CA . LEU A 1 88 ? -10.766 3.681 1.684 1.00 98.00 88 LEU A CA 1
ATOM 698 C C . LEU A 1 88 ? -11.198 4.929 2.455 1.00 98.00 88 LEU A C 1
ATOM 700 O O . LEU A 1 88 ? -11.380 4.845 3.666 1.00 98.00 88 LEU A O 1
ATOM 704 N N . ASN A 1 89 ? -11.404 6.064 1.783 1.00 97.62 89 ASN A N 1
ATOM 705 C CA . ASN A 1 89 ? -11.890 7.281 2.434 1.00 97.62 89 ASN A CA 1
ATOM 706 C C . ASN A 1 89 ? -13.323 7.119 2.955 1.00 97.62 89 ASN A C 1
ATOM 708 O O . ASN A 1 89 ? -13.603 7.504 4.092 1.00 97.62 89 ASN A O 1
ATOM 712 N N . ARG A 1 90 ? -14.213 6.490 2.175 1.00 97.31 90 ARG A N 1
ATOM 713 C CA . ARG A 1 90 ? -15.577 6.166 2.629 1.00 97.31 90 ARG A CA 1
ATOM 714 C C . ARG A 1 90 ? -15.548 5.241 3.847 1.00 97.31 90 ARG A C 1
ATOM 716 O O . ARG A 1 90 ? -16.187 5.537 4.857 1.00 97.31 90 ARG A O 1
ATOM 723 N N . LEU A 1 91 ? -14.761 4.163 3.784 1.00 97.06 91 LEU A N 1
ATOM 724 C CA . LEU A 1 91 ? -14.584 3.223 4.898 1.00 97.06 91 LEU A CA 1
ATOM 725 C C . LEU A 1 91 ? -14.008 3.913 6.141 1.00 97.06 91 LEU A C 1
ATOM 727 O O . LEU A 1 91 ? -14.511 3.717 7.245 1.00 97.06 91 LEU A O 1
ATOM 731 N N . PHE A 1 92 ? -12.991 4.756 5.968 1.00 97.81 92 PHE A N 1
ATOM 732 C CA . PHE A 1 92 ? -12.363 5.513 7.047 1.00 97.81 92 PHE A CA 1
ATOM 733 C C . PHE A 1 92 ? -13.368 6.417 7.767 1.00 97.81 92 PHE A C 1
ATOM 735 O O . PHE A 1 92 ? -13.469 6.370 8.995 1.00 97.81 92 PHE A O 1
ATOM 742 N N . THR A 1 93 ? -14.128 7.216 7.014 1.00 97.44 93 THR A N 1
ATOM 743 C CA . THR A 1 93 ? -15.125 8.139 7.571 1.00 97.44 93 THR A CA 1
ATOM 744 C C . THR A 1 93 ? -16.235 7.380 8.288 1.00 97.44 93 THR A C 1
ATOM 746 O O . THR A 1 93 ? -16.535 7.693 9.442 1.00 97.44 93 THR A O 1
ATOM 749 N N . ARG A 1 94 ? -16.785 6.332 7.659 1.00 96.88 94 ARG A N 1
ATOM 750 C CA . ARG A 1 94 ? -17.830 5.491 8.259 1.00 96.88 94 ARG A CA 1
ATOM 751 C C . ARG A 1 94 ? -17.360 4.885 9.579 1.00 96.88 94 ARG A C 1
ATOM 753 O O . ARG A 1 94 ? -18.015 5.080 10.600 1.00 96.88 94 ARG A O 1
ATOM 760 N N . SER A 1 95 ? -16.210 4.215 9.592 1.00 95.81 95 SER A N 1
ATOM 761 C CA . SER A 1 95 ? -15.681 3.586 10.807 1.00 95.81 95 SER A CA 1
ATOM 762 C C . SER A 1 95 ? -15.382 4.604 11.908 1.00 95.81 95 SER A C 1
ATOM 764 O O . SER A 1 95 ? -15.661 4.335 13.075 1.00 95.81 95 SER A O 1
ATOM 766 N N . LYS A 1 96 ? -14.882 5.800 11.566 1.00 95.44 96 LYS A N 1
ATOM 767 C CA . LYS A 1 96 ? -14.626 6.866 12.548 1.00 95.44 96 LYS A CA 1
ATOM 768 C C . 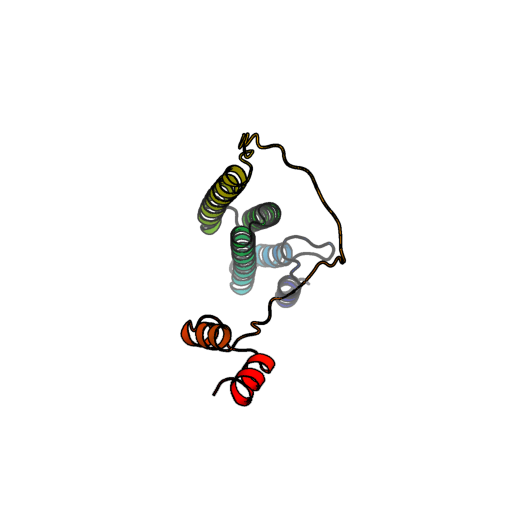LYS A 1 96 ? -15.915 7.357 13.212 1.00 95.44 96 LYS A C 1
ATOM 770 O O . LYS A 1 96 ? -15.935 7.544 14.427 1.00 95.44 96 LYS A O 1
ATOM 775 N N . ILE A 1 97 ? -16.990 7.528 12.439 1.00 95.00 97 ILE A N 1
ATOM 776 C CA . ILE A 1 97 ? -18.311 7.908 12.965 1.00 95.00 97 ILE A CA 1
ATOM 777 C C . ILE A 1 97 ? -18.862 6.808 13.877 1.00 95.00 97 ILE A C 1
ATOM 779 O O . ILE A 1 97 ? -19.334 7.109 14.972 1.00 95.00 97 ILE A O 1
ATOM 783 N N . LEU A 1 98 ? -18.772 5.543 13.454 1.00 92.88 98 LEU A N 1
ATOM 784 C CA . LEU A 1 98 ? -19.249 4.403 14.241 1.00 92.88 98 LEU A CA 1
ATOM 785 C C . LEU A 1 98 ? -18.532 4.314 15.592 1.00 92.88 98 LEU A C 1
ATOM 787 O O . LEU A 1 98 ? -19.189 4.239 16.627 1.00 92.88 98 LEU A O 1
ATOM 791 N N . VAL A 1 99 ? -17.199 4.408 15.599 1.00 91.25 99 VAL A N 1
ATOM 792 C CA . VAL A 1 99 ? -16.419 4.398 16.845 1.00 91.25 99 VAL A CA 1
ATOM 793 C C . VAL A 1 99 ? -16.776 5.595 17.727 1.00 91.25 99 VAL A C 1
ATOM 795 O O . VAL A 1 99 ? -16.994 5.402 18.920 1.00 91.25 99 VAL A O 1
ATOM 798 N N . LYS A 1 100 ? -16.926 6.802 17.158 1.00 90.31 100 LYS A N 1
ATOM 799 C CA . LYS A 1 100 ? -17.322 8.001 17.918 1.00 90.31 100 LYS A CA 1
ATOM 800 C C . LYS A 1 100 ? -18.681 7.819 18.608 1.00 90.31 100 LYS A C 1
ATOM 802 O O . LYS A 1 100 ? -18.796 8.109 19.798 1.00 90.31 100 LYS A O 1
ATOM 807 N N . LYS A 1 101 ? -19.682 7.287 17.895 1.00 89.50 101 LYS A N 1
ATOM 808 C CA . LYS A 1 101 ? -21.013 6.985 18.455 1.00 89.50 101 LYS A CA 1
ATOM 809 C C . LYS A 1 101 ? -20.931 5.973 19.603 1.00 89.50 101 LYS A C 1
ATOM 811 O O . LYS A 1 101 ? -21.576 6.162 20.629 1.00 89.50 101 LYS A O 1
ATOM 816 N N . ILE A 1 102 ? -20.108 4.932 19.458 1.00 87.12 102 ILE A N 1
ATOM 817 C CA . ILE A 1 102 ? -19.894 3.924 20.508 1.00 87.12 102 ILE A CA 1
ATOM 818 C C . ILE A 1 102 ? -19.227 4.546 21.742 1.00 87.12 102 ILE A C 1
ATOM 820 O O . ILE A 1 102 ? -19.647 4.267 22.862 1.00 87.12 102 ILE A O 1
ATOM 824 N N . THR A 1 103 ? -18.220 5.407 21.565 1.00 83.56 103 THR A N 1
ATOM 825 C CA . THR A 1 103 ? -17.556 6.083 22.692 1.00 83.56 103 THR A CA 1
ATOM 826 C C . THR A 1 103 ? -18.471 7.074 23.410 1.00 83.56 103 THR A C 1
ATOM 828 O O . THR A 1 103 ? -18.470 7.096 24.633 1.00 83.56 103 THR A O 1
ATOM 831 N N . GLN A 1 104 ? -19.302 7.828 22.679 1.00 72.56 104 GLN A N 1
ATOM 832 C CA . GLN A 1 104 ? -20.227 8.808 23.268 1.00 72.56 104 GLN A CA 1
ATOM 833 C C . GLN A 1 104 ? -21.360 8.152 24.067 1.00 72.56 104 GLN A C 1
ATOM 835 O O . GLN A 1 104 ? -21.758 8.670 25.103 1.00 72.56 104 GLN A O 1
ATOM 840 N N . ARG A 1 105 ? -21.848 6.980 23.638 1.00 74.12 105 ARG A N 1
ATOM 841 C CA . ARG A 1 105 ? -22.849 6.215 24.402 1.00 74.12 105 ARG A CA 1
ATOM 842 C C . ARG A 1 105 ? -22.306 5.650 25.718 1.00 74.12 105 ARG A C 1
ATOM 844 O O . ARG A 1 105 ? -23.083 5.420 26.633 1.00 74.12 105 ARG A O 1
ATOM 851 N N . LYS A 1 106 ? -20.992 5.425 25.825 1.00 64.50 106 LYS A N 1
ATOM 852 C CA . LYS A 1 106 ? -20.346 4.919 27.050 1.00 64.50 106 LYS A CA 1
ATOM 853 C C . LYS A 1 106 ? -19.969 6.015 28.051 1.00 64.50 106 LYS A C 1
ATOM 855 O O . LYS A 1 106 ? -19.650 5.686 29.184 1.00 64.50 106 LYS A O 1
ATOM 860 N N . SER A 1 107 ? -19.986 7.284 27.641 1.00 58.88 107 SER A N 1
ATOM 861 C CA . SER A 1 107 ? -19.604 8.432 28.473 1.00 58.88 107 SER A CA 1
ATOM 862 C C . SER A 1 107 ? -20.796 9.232 29.007 1.00 58.88 107 SER A C 1
ATOM 864 O O . SER A 1 107 ? -20.594 10.340 29.496 1.00 58.88 107 SER A O 1
ATOM 866 N N . ALA A 1 108 ? -22.030 8.725 28.891 1.00 59.03 108 ALA A N 1
ATOM 867 C CA . ALA A 1 108 ? -23.171 9.341 29.562 1.00 59.03 108 ALA A CA 1
ATOM 868 C C . ALA A 1 108 ? -22.958 9.232 31.086 1.00 59.03 108 ALA A C 1
ATOM 870 O O . ALA A 1 108 ? -22.795 8.112 31.579 1.00 59.03 108 ALA A O 1
ATOM 871 N N . PRO A 1 109 ? -22.911 10.349 31.834 1.00 54.25 109 PRO A N 1
ATOM 872 C CA . PRO A 1 109 ? -22.814 10.288 33.282 1.00 54.25 109 PRO A CA 1
ATOM 873 C C . PRO A 1 109 ? -24.077 9.618 33.823 1.00 54.25 109 PRO A C 1
ATOM 875 O O . PRO A 1 109 ? -25.195 10.036 33.527 1.00 54.25 109 PRO A O 1
ATOM 878 N N . SER A 1 110 ? -23.896 8.564 34.612 1.00 53.94 110 SER A N 1
ATOM 879 C CA . SER A 1 110 ? -24.945 7.968 35.432 1.00 53.94 110 SER A CA 1
ATOM 880 C C . SER A 1 110 ? -25.414 8.999 36.462 1.00 53.94 110 SER A C 1
ATOM 882 O O . SER A 1 110 ? -24.858 9.098 37.554 1.00 53.94 110 SER A O 1
ATOM 884 N N . PHE A 1 111 ? -26.407 9.807 36.092 1.00 52.69 111 PHE A N 1
ATOM 885 C CA . PHE A 1 111 ? -27.094 10.719 36.997 1.00 52.69 111 PHE A CA 1
ATOM 886 C C . PHE A 1 111 ? -28.143 9.945 37.815 1.00 52.69 111 PHE A C 1
ATOM 888 O O . PHE A 1 111 ? -29.102 9.410 37.272 1.00 52.69 111 PHE A O 1
ATOM 895 N N . LEU A 1 112 ? -27.922 9.942 39.136 1.00 48.72 112 LEU A N 1
ATOM 896 C CA . LEU A 1 112 ? -28.890 9.820 40.235 1.00 48.72 112 LEU A CA 1
ATOM 897 C C . LEU A 1 112 ? -29.718 8.525 40.356 1.00 48.72 112 LEU A C 1
ATOM 899 O O . LEU A 1 112 ? -30.876 8.461 39.960 1.00 48.72 112 LEU A O 1
ATOM 903 N N . ILE A 1 113 ? -29.205 7.577 41.150 1.00 47.28 113 ILE A N 1
ATOM 904 C CA . ILE A 1 113 ? -30.058 6.856 42.108 1.00 47.28 113 ILE A CA 1
ATOM 905 C C . ILE A 1 113 ? -29.782 7.465 43.487 1.00 47.28 113 ILE A C 1
ATOM 907 O O . ILE A 1 113 ? -28.877 7.039 44.203 1.00 47.28 113 ILE A O 1
ATOM 911 N N . LYS A 1 114 ? -30.560 8.486 43.870 1.00 48.94 114 LYS A N 1
ATOM 912 C CA . LYS A 1 114 ? -30.740 8.827 45.287 1.00 48.94 114 LYS A CA 1
ATOM 913 C C . LYS A 1 114 ? -31.614 7.730 45.896 1.00 48.94 114 LYS A C 1
ATOM 915 O O . LYS A 1 114 ? -32.832 7.785 45.789 1.00 48.94 114 LYS A O 1
ATOM 920 N N . LYS A 1 115 ? -31.002 6.731 46.533 1.00 46.06 115 LYS A N 1
ATOM 921 C CA . LYS A 1 115 ? -31.684 5.925 47.552 1.00 46.06 115 LYS A CA 1
ATOM 922 C C . LYS A 1 115 ? -31.122 6.299 48.913 1.00 46.06 115 LYS A C 1
ATOM 924 O O . LYS A 1 115 ? -30.090 5.811 49.357 1.00 46.06 115 LYS A O 1
ATOM 929 N N . THR A 1 116 ? -31.832 7.217 49.551 1.00 43.47 116 THR A N 1
ATOM 930 C CA . THR A 1 116 ? -31.909 7.349 50.999 1.00 43.47 116 THR A CA 1
ATOM 931 C C . THR A 1 116 ? -32.343 6.015 51.598 1.00 43.47 116 THR A C 1
ATOM 933 O O . THR A 1 116 ? -33.505 5.663 51.474 1.00 43.47 116 THR A O 1
ATOM 936 N N . THR A 1 117 ? -31.441 5.306 52.272 1.00 39.62 117 THR A N 1
ATOM 937 C CA . THR A 1 117 ? -31.770 4.559 53.496 1.00 39.62 117 THR A CA 1
ATOM 938 C C . THR A 1 117 ? -30.498 4.355 54.304 1.00 39.62 117 THR A C 1
ATOM 940 O O . THR A 1 117 ? -29.608 3.580 53.968 1.00 39.62 117 THR A O 1
ATOM 943 N N . ARG A 1 118 ? -30.452 5.113 55.389 1.00 44.06 118 ARG A N 1
ATOM 944 C CA . ARG A 1 118 ? -29.553 5.037 56.530 1.00 44.06 118 ARG A CA 1
ATOM 945 C C . ARG A 1 118 ? -29.602 3.628 57.143 1.00 44.06 118 ARG A C 1
ATOM 947 O O . ARG A 1 118 ? -30.641 3.251 57.672 1.00 44.06 118 ARG A O 1
ATOM 954 N N . ARG A 1 119 ? -28.487 2.886 57.156 1.00 35.56 119 ARG A N 1
ATOM 955 C CA . ARG A 1 119 ? -28.195 1.921 58.234 1.00 35.56 119 ARG A CA 1
ATOM 956 C C . ARG A 1 119 ? -26.695 1.603 58.322 1.00 35.56 119 ARG A C 1
ATOM 958 O O . ARG A 1 119 ? -26.110 1.038 57.406 1.00 35.56 119 ARG A O 1
ATOM 965 N N . LYS A 1 120 ? -26.104 2.015 59.453 1.00 39.19 120 LYS A N 1
ATOM 966 C CA . LYS A 1 120 ? -24.880 1.466 60.077 1.00 39.19 120 LYS A CA 1
ATOM 967 C C . LYS A 1 120 ? -24.992 -0.077 60.078 1.00 39.19 120 LYS A C 1
ATOM 969 O O . LYS A 1 120 ? -26.108 -0.567 60.213 1.00 39.19 120 LYS A O 1
ATOM 974 N N . SER A 1 121 ? -23.962 -0.901 59.913 1.00 34.03 121 SER A N 1
ATOM 975 C CA . SER A 1 121 ? -22.591 -0.860 60.436 1.00 34.03 121 SER A CA 1
ATOM 976 C C . SER A 1 121 ? -21.751 -1.951 59.740 1.00 34.03 121 SER A C 1
ATOM 978 O O . SER A 1 121 ? -22.278 -3.010 59.409 1.00 34.03 121 SER A O 1
ATOM 980 N N . ALA A 1 122 ? -20.447 -1.712 59.561 1.00 34.44 122 ALA A N 1
ATOM 981 C CA . ALA A 1 122 ? -19.443 -2.760 59.318 1.00 34.44 122 ALA A CA 1
ATOM 982 C C . ALA A 1 122 ? -19.243 -3.623 60.598 1.00 34.44 122 ALA A C 1
ATOM 984 O O . ALA A 1 122 ? -19.712 -3.193 61.657 1.00 34.44 122 ALA A O 1
ATOM 985 N N . PRO A 1 123 ? -18.584 -4.805 60.547 1.00 39.91 123 PRO A N 1
ATOM 986 C CA . PRO A 1 123 ? -17.130 -4.872 60.339 1.00 39.91 123 PRO A CA 1
ATOM 987 C C . PRO A 1 123 ? -16.623 -5.940 59.342 1.00 39.91 123 PRO A C 1
ATOM 989 O O . PRO A 1 123 ? -17.152 -7.036 59.208 1.00 39.91 123 PRO A O 1
ATOM 992 N N . SER A 1 124 ? -15.550 -5.529 58.661 1.00 27.80 124 SER A N 1
ATOM 993 C CA . SER A 1 124 ? -14.386 -6.264 58.139 1.00 27.80 124 SER A CA 1
ATOM 994 C C . SER A 1 124 ? -14.371 -7.805 58.082 1.00 27.80 124 SER A C 1
ATOM 996 O O . SER A 1 124 ? -14.454 -8.499 59.088 1.00 27.80 124 SER A O 1
ATOM 998 N N . SER A 1 125 ? -13.940 -8.340 56.931 1.00 30.75 125 SER A N 1
ATOM 999 C CA . SER A 1 125 ? -12.603 -8.965 56.846 1.00 30.75 125 SER A CA 1
ATOM 1000 C C . SER A 1 125 ? -12.181 -9.385 55.423 1.00 30.75 125 SER A C 1
ATOM 1002 O O . SER A 1 125 ? -12.879 -10.116 54.735 1.00 30.75 125 SER A O 1
ATOM 1004 N N . LYS A 1 126 ? -10.951 -8.956 55.080 1.00 32.53 126 LYS A N 1
ATOM 1005 C CA . LYS A 1 126 ? -9.925 -9.600 54.225 1.00 32.53 126 LYS A CA 1
ATOM 1006 C C . LYS A 1 126 ? -10.179 -9.620 52.699 1.00 32.53 126 LYS A C 1
ATOM 1008 O O . LYS A 1 126 ? -11.063 -10.296 52.207 1.00 32.53 126 LYS A O 1
ATOM 1013 N N . SER A 1 127 ? -9.406 -8.821 51.941 1.00 29.19 127 SER A N 1
ATOM 1014 C CA . SER A 1 127 ? -8.147 -9.236 51.255 1.00 29.19 127 SER A CA 1
ATOM 1015 C C . SER A 1 127 ? -8.462 -9.783 49.847 1.00 29.19 127 SER A C 1
ATOM 1017 O O . SER A 1 127 ? -9.321 -10.635 49.724 1.00 29.19 127 SER A O 1
ATOM 1019 N N . SER A 1 128 ? -7.871 -9.406 48.713 1.00 29.12 128 SER A N 1
ATOM 1020 C CA . SER A 1 128 ? -6.709 -8.590 48.366 1.00 29.12 128 SER A CA 1
ATOM 1021 C C . SER A 1 128 ? -6.754 -8.284 46.862 1.00 29.12 128 SER A C 1
ATOM 1023 O O . SER A 1 128 ? -7.523 -8.876 46.105 1.00 29.12 128 SER A O 1
ATOM 1025 N N . HIS A 1 129 ? -5.905 -7.355 46.436 1.00 36.19 129 HIS A N 1
ATOM 1026 C CA . HIS A 1 129 ? -5.601 -7.020 45.047 1.00 36.19 129 HIS A CA 1
ATOM 1027 C C . HIS A 1 129 ? -5.326 -8.243 44.148 1.00 36.19 129 HIS A C 1
ATOM 1029 O O . HIS A 1 129 ? -4.708 -9.208 44.586 1.00 36.19 129 HIS A O 1
ATOM 1035 N N . THR A 1 130 ? -5.659 -8.155 42.854 1.00 28.33 130 THR A N 1
ATOM 1036 C CA . THR A 1 130 ? -4.661 -8.074 41.760 1.00 28.33 130 THR A CA 1
ATOM 1037 C C . THR A 1 130 ? -5.309 -8.036 40.369 1.00 28.33 130 THR A C 1
ATOM 1039 O O . THR A 1 130 ? -6.377 -8.581 40.107 1.00 28.33 130 THR A O 1
ATOM 1042 N N . ASN A 1 131 ? -4.619 -7.322 39.482 1.00 36.50 131 ASN A N 1
ATOM 1043 C CA . ASN A 1 131 ? -4.860 -7.168 38.054 1.00 36.50 131 ASN A CA 1
ATOM 1044 C C . ASN A 1 131 ? -4.652 -8.475 37.255 1.00 36.50 131 ASN A C 1
ATOM 1046 O O . ASN A 1 131 ? -4.021 -9.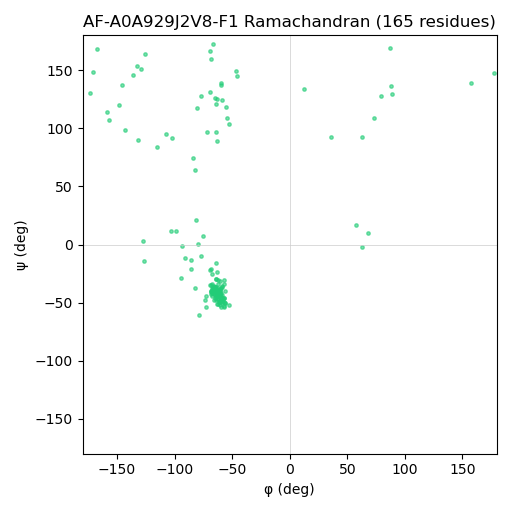420 37.719 1.00 36.50 131 ASN A O 1
ATOM 1050 N N . THR A 1 132 ? -5.014 -8.394 35.967 1.00 31.41 132 THR A N 1
ATOM 1051 C CA . THR A 1 132 ? -4.478 -9.134 34.799 1.00 31.41 132 THR A CA 1
ATOM 1052 C C . THR A 1 132 ? -5.042 -10.514 34.383 1.00 31.41 132 THR A C 1
ATOM 1054 O O . THR A 1 132 ? -5.241 -11.421 35.173 1.00 31.41 132 THR A O 1
ATOM 1057 N N . THR A 1 133 ? -5.214 -10.607 33.048 1.00 35.41 133 THR A N 1
ATOM 1058 C CA . THR A 1 133 ? -4.963 -11.740 32.120 1.00 35.41 133 THR A CA 1
ATOM 1059 C C . THR A 1 133 ? -5.946 -12.922 31.972 1.00 35.41 133 THR A C 1
ATOM 1061 O O . THR A 1 133 ? -6.334 -13.610 32.901 1.00 35.41 133 THR A O 1
ATOM 1064 N N . LYS A 1 134 ? -6.297 -13.169 30.691 1.00 42.38 134 LYS A N 1
ATOM 1065 C CA . LYS A 1 134 ? -6.747 -14.429 30.055 1.00 42.38 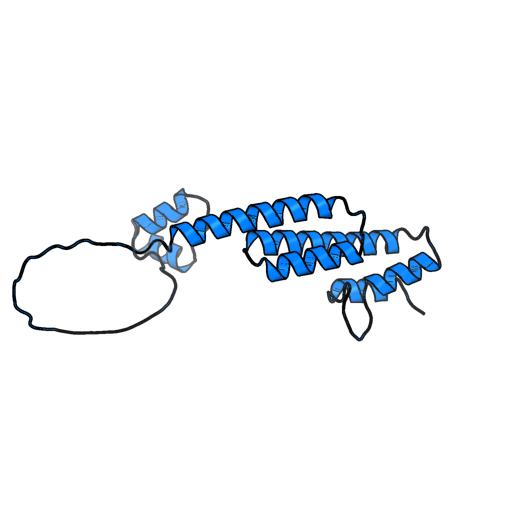134 LYS A CA 1
ATOM 1066 C C . LYS A 1 134 ? -7.628 -15.357 30.913 1.00 42.38 134 LYS A C 1
ATOM 1068 O O . LYS A 1 134 ? -7.139 -16.286 31.543 1.00 42.38 134 LYS A O 1
ATOM 1073 N N . LYS A 1 135 ? -8.955 -15.203 30.799 1.00 47.00 135 LYS A N 1
ATOM 1074 C CA . LYS A 1 135 ? -9.916 -16.244 31.202 1.00 47.00 135 LYS A CA 1
ATOM 1075 C C . LYS A 1 135 ? -9.730 -17.492 30.328 1.00 47.00 135 LYS A C 1
ATOM 1077 O O . LYS A 1 135 ? -10.268 -17.561 29.226 1.00 47.00 135 LYS A O 1
ATOM 1082 N N . THR A 1 136 ? -8.975 -18.467 30.817 1.00 53.69 136 THR A N 1
ATOM 1083 C CA . THR A 1 136 ? -9.157 -19.869 30.437 1.00 53.69 136 THR A CA 1
ATOM 1084 C C . THR A 1 136 ? -10.487 -20.350 31.034 1.00 53.69 136 THR A C 1
ATOM 1086 O O . THR A 1 136 ? -10.760 -20.073 32.207 1.00 53.69 136 THR A O 1
ATOM 1089 N N . PRO A 1 137 ? -11.368 -20.997 30.250 1.00 56.25 137 PRO A N 1
ATOM 1090 C CA . PRO A 1 137 ? -12.621 -21.522 30.774 1.00 56.25 137 PRO A CA 1
ATOM 1091 C C . PRO A 1 137 ? -12.322 -22.634 31.779 1.00 56.25 137 PRO A C 1
ATOM 1093 O O . PRO A 1 137 ? -11.585 -23.571 31.481 1.00 56.25 137 PRO A O 1
ATOM 1096 N N . LYS A 1 138 ? -12.869 -22.496 32.990 1.00 63.44 138 LYS A N 1
ATOM 1097 C CA . LYS A 1 138 ? -12.623 -23.408 34.119 1.00 63.44 138 LYS A CA 1
ATOM 1098 C C . LYS A 1 138 ? -13.675 -24.526 34.227 1.00 63.44 138 LYS A C 1
ATOM 1100 O O . LYS A 1 138 ? -13.583 -25.337 35.143 1.00 63.44 138 LYS A O 1
ATOM 1105 N N . ARG A 1 139 ? -14.689 -24.565 33.350 1.00 80.31 139 ARG A N 1
ATOM 1106 C CA . ARG A 1 139 ? -15.833 -25.497 33.424 1.00 80.31 139 ARG A CA 1
ATOM 1107 C C . ARG A 1 139 ? -16.080 -26.224 32.098 1.00 80.31 139 ARG A C 1
ATOM 1109 O O . ARG A 1 139 ? -15.821 -25.676 31.031 1.00 80.31 139 ARG A O 1
ATOM 1116 N N . CYS A 1 140 ? -16.626 -27.441 32.175 1.00 79.00 140 CYS A N 1
ATOM 1117 C CA . CYS A 1 140 ? -16.910 -28.292 31.013 1.00 79.00 140 CYS A CA 1
ATOM 1118 C C . CYS A 1 140 ? -17.868 -27.640 30.009 1.00 79.00 140 CYS A C 1
ATOM 1120 O O . CYS A 1 140 ? -17.584 -27.641 28.814 1.00 79.00 140 CYS A O 1
ATOM 1122 N N . ASN A 1 141 ? -18.940 -27.003 30.489 1.00 77.75 141 ASN A N 1
ATOM 1123 C CA . ASN A 1 141 ? -19.936 -26.347 29.632 1.00 77.75 141 ASN A CA 1
ATOM 1124 C C . ASN A 1 141 ? -19.327 -25.249 28.749 1.00 77.75 141 ASN A C 1
ATOM 1126 O O . ASN A 1 141 ? -19.709 -25.102 27.589 1.00 77.75 141 ASN A O 1
ATOM 1130 N N . ASP A 1 142 ? -18.341 -24.515 29.265 1.00 76.81 142 ASP A N 1
ATOM 1131 C CA . ASP A 1 142 ? -17.658 -23.458 28.516 1.00 76.81 142 ASP A CA 1
ATOM 1132 C C . ASP A 1 142 ? -16.783 -24.040 27.388 1.00 76.81 142 ASP A C 1
ATOM 1134 O O . ASP A 1 142 ? -16.665 -23.449 26.315 1.00 76.81 142 ASP A O 1
ATOM 1138 N N . ILE A 1 143 ? -16.184 -25.215 27.620 1.00 74.31 143 ILE A N 1
ATOM 1139 C CA . ILE A 1 143 ? -15.346 -25.927 26.644 1.00 74.31 143 ILE A CA 1
ATOM 1140 C C . ILE A 1 143 ? -16.207 -26.529 25.530 1.00 74.31 143 ILE A C 1
ATOM 1142 O O . ILE A 1 143 ? -15.868 -26.359 24.359 1.00 74.31 143 ILE A O 1
ATOM 1146 N N . PHE A 1 144 ? -17.335 -27.162 25.873 1.00 75.81 144 PHE A N 1
ATOM 1147 C CA . PHE A 1 144 ? -18.301 -27.646 24.881 1.00 75.81 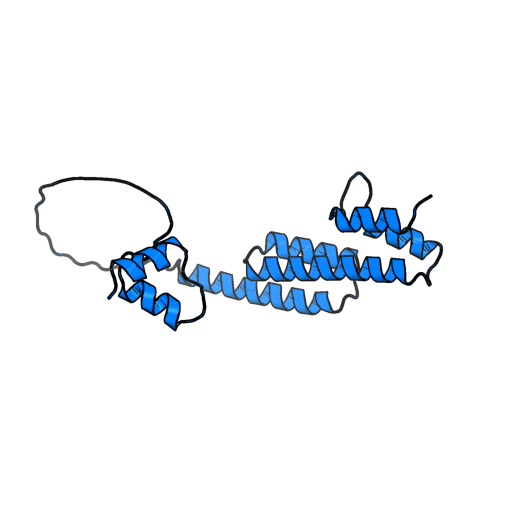144 PHE A CA 1
ATOM 1148 C C . PHE A 1 144 ? -18.879 -26.494 24.055 1.00 75.81 144 PHE A C 1
ATOM 1150 O O . PHE A 1 144 ? -18.922 -26.580 22.833 1.00 75.81 144 PHE A O 1
ATOM 1157 N N . SER A 1 145 ? -19.222 -25.371 24.694 1.00 73.44 145 SER A N 1
ATOM 1158 C CA . SER A 1 145 ? -19.711 -24.181 23.985 1.00 73.44 145 SER A CA 1
ATOM 1159 C C . SER A 1 145 ? -18.675 -23.633 22.999 1.00 73.44 145 SER A C 1
ATOM 1161 O O . SER A 1 145 ? -19.022 -23.229 21.894 1.00 73.44 145 SER A O 1
ATOM 1163 N N . GLN A 1 146 ? -17.388 -23.639 23.361 1.00 72.38 146 GLN A N 1
ATOM 1164 C CA . GLN A 1 146 ? -16.321 -23.192 22.464 1.00 72.38 146 GLN A CA 1
ATOM 1165 C C . GLN A 1 146 ? -16.176 -24.097 21.227 1.00 72.38 146 GLN A C 1
ATOM 1167 O O . GLN A 1 146 ? -15.916 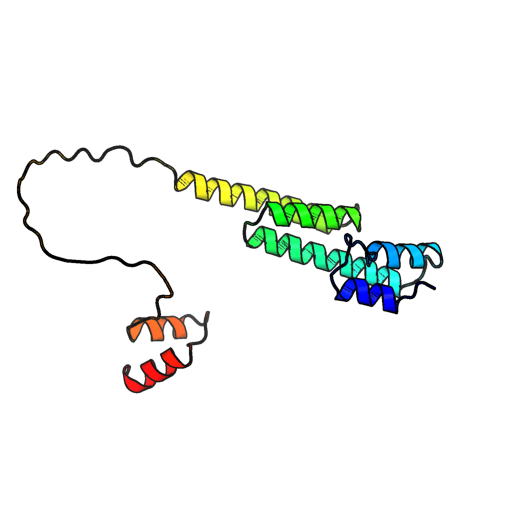-23.590 20.136 1.00 72.38 146 GLN A O 1
ATOM 1172 N N . GLU A 1 147 ? -16.339 -25.409 21.392 1.00 71.94 147 GLU A N 1
ATOM 1173 C CA . GLU A 1 147 ? -16.256 -26.388 20.305 1.00 71.94 147 GLU A CA 1
ATOM 1174 C C . GLU A 1 147 ? -17.483 -26.336 19.387 1.00 71.94 147 GLU A C 1
ATOM 1176 O O . GLU A 1 147 ? -17.320 -26.216 18.173 1.00 71.94 147 GLU A O 1
ATOM 1181 N N . SER A 1 148 ? -18.697 -26.319 19.951 1.00 70.88 148 SER A N 1
ATOM 1182 C CA . SER A 1 148 ? -19.954 -26.271 19.187 1.00 70.88 148 SER A CA 1
ATOM 1183 C C . SER A 1 148 ? -20.098 -25.004 18.351 1.00 70.88 148 SER A C 1
ATOM 1185 O O . SER A 1 148 ? -20.711 -25.022 17.288 1.00 70.88 148 SER A O 1
ATOM 1187 N N . LEU A 1 149 ? -19.523 -23.889 18.809 1.00 64.75 149 LEU A N 1
ATOM 1188 C CA . LEU A 1 149 ? -19.592 -22.621 18.088 1.00 64.75 149 LEU A CA 1
ATOM 1189 C C . LEU A 1 149 ? -18.635 -22.549 16.887 1.00 64.75 149 LEU A C 1
ATOM 1191 O O . LEU A 1 149 ? -18.728 -21.588 16.133 1.00 64.75 149 LEU A O 1
ATOM 1195 N N . GLY A 1 150 ? -17.702 -23.496 16.700 1.00 59.31 150 GLY A N 1
ATOM 1196 C CA . GLY A 1 150 ? -16.868 -23.625 15.488 1.00 59.31 150 GLY A CA 1
ATOM 1197 C C . GLY A 1 150 ? -15.921 -22.455 15.157 1.00 59.31 150 GLY A C 1
ATOM 1198 O O . GLY A 1 150 ? -15.161 -22.523 14.196 1.00 59.31 150 GLY A O 1
ATOM 1199 N N . ILE A 1 151 ? -15.924 -21.373 15.942 1.00 53.94 151 ILE A N 1
ATOM 1200 C CA . ILE A 1 151 ? -15.187 -20.130 15.648 1.00 53.94 151 ILE A CA 1
ATOM 1201 C C . ILE A 1 151 ? -13.729 -20.188 16.150 1.00 53.94 151 ILE A C 1
ATOM 1203 O O . ILE A 1 151 ? -12.878 -19.432 15.673 1.00 53.94 151 ILE A O 1
ATOM 1207 N N . ARG A 1 152 ? -13.404 -21.067 17.115 1.00 63.88 152 ARG A N 1
ATOM 1208 C CA . ARG A 1 152 ? -12.055 -21.204 17.704 1.00 63.88 152 ARG A CA 1
ATOM 1209 C C . ARG A 1 152 ? -11.742 -22.637 18.141 1.00 63.88 152 ARG A C 1
ATOM 1211 O O . ARG A 1 152 ? -12.363 -23.148 19.066 1.00 63.88 152 ARG A O 1
ATOM 1218 N N . SER A 1 153 ? -10.692 -23.232 17.574 1.00 68.50 153 SER A N 1
ATOM 1219 C CA . SER A 1 153 ? -10.157 -24.530 18.005 1.00 68.50 153 SER A CA 1
ATOM 1220 C C . SER A 1 153 ? -9.707 -24.513 19.474 1.00 68.50 153 SER A C 1
ATOM 1222 O O . SER A 1 153 ? -9.041 -23.568 19.906 1.00 68.50 153 SER A O 1
ATOM 1224 N N . LEU A 1 154 ? -10.033 -25.567 20.230 1.00 72.56 154 LEU A N 1
ATOM 1225 C CA . LEU A 1 154 ? -9.593 -25.751 21.619 1.00 72.56 154 LEU A CA 1
ATOM 1226 C C . LEU A 1 154 ? -8.059 -25.786 21.728 1.00 72.56 154 LEU A C 1
ATOM 1228 O O . LEU A 1 154 ? -7.390 -26.426 20.911 1.00 72.56 154 LEU A O 1
ATOM 1232 N N . SER A 1 155 ? -7.502 -25.142 22.759 1.00 78.38 155 SER A N 1
ATOM 1233 C CA . SER A 1 155 ? -6.075 -25.249 23.083 1.00 78.38 155 SER A CA 1
ATOM 1234 C C . SER A 1 155 ? -5.728 -26.653 23.595 1.00 78.38 155 SER A C 1
ATOM 1236 O O . SER A 1 155 ? -6.593 -27.388 24.078 1.00 78.38 155 SER A O 1
ATOM 1238 N N . SER A 1 156 ? -4.450 -27.034 23.532 1.00 76.75 156 SER A N 1
ATOM 1239 C CA . SER A 1 156 ? -3.981 -28.346 24.004 1.00 76.75 156 SER A CA 1
ATOM 1240 C C . SER A 1 156 ? -4.312 -28.605 25.482 1.00 76.75 156 SER A C 1
ATOM 1242 O O . SER A 1 156 ? -4.658 -29.725 25.854 1.00 76.75 156 SER A O 1
ATOM 1244 N N . GLU A 1 157 ? -4.291 -27.563 26.317 1.00 78.19 157 GLU A N 1
ATOM 1245 C CA . GLU A 1 157 ? -4.685 -27.640 27.731 1.00 78.19 157 GLU A CA 1
ATOM 1246 C C . GLU A 1 157 ? -6.190 -27.882 27.900 1.00 78.19 157 GLU A C 1
ATOM 1248 O O . GLU A 1 157 ? -6.594 -28.729 28.697 1.00 78.19 157 GLU A O 1
ATOM 1253 N N . GLN A 1 158 ? -7.026 -27.196 27.112 1.00 76.50 158 GLN A N 1
ATOM 1254 C CA . GLN A 1 158 ? -8.481 -27.367 27.148 1.00 76.50 158 GLN A CA 1
ATOM 1255 C C . GLN A 1 158 ? -8.896 -28.771 26.698 1.00 76.50 158 GLN A C 1
ATOM 1257 O O . GLN A 1 158 ? -9.779 -29.371 27.307 1.00 76.50 158 GLN A O 1
ATOM 1262 N N . LYS A 1 159 ? -8.225 -29.328 25.680 1.00 80.06 159 LYS A N 1
ATOM 1263 C CA . LYS A 1 159 ? -8.454 -30.706 25.213 1.00 80.06 159 LYS A CA 1
ATOM 1264 C C . LYS A 1 159 ? -8.134 -31.731 26.303 1.00 80.06 159 LYS A C 1
ATOM 1266 O O . LYS A 1 159 ? -8.947 -32.609 26.579 1.00 80.06 159 LYS A O 1
ATOM 1271 N N . LYS A 1 160 ? -6.985 -31.580 26.974 1.00 81.12 160 LYS A N 1
ATOM 1272 C CA . LYS A 1 160 ? -6.561 -32.470 28.067 1.00 81.12 160 LYS A CA 1
ATOM 1273 C C . LYS A 1 160 ? -7.483 -32.364 29.285 1.00 81.12 160 LYS A C 1
ATOM 1275 O O . LYS A 1 160 ? -7.764 -33.373 29.926 1.00 81.12 160 LYS A O 1
ATOM 1280 N N . PHE A 1 161 ? -7.977 -31.163 29.592 1.00 82.44 161 PHE A N 1
ATOM 1281 C CA . PHE A 1 161 ? -8.972 -30.959 30.645 1.00 82.44 161 PHE A CA 1
ATOM 1282 C C . PHE A 1 161 ? -10.312 -31.618 30.293 1.00 82.44 161 PHE A C 1
ATOM 1284 O O . PHE A 1 161 ? -10.833 -32.372 31.113 1.00 82.44 161 PHE A O 1
ATOM 1291 N N . LYS A 1 162 ? -10.822 -31.407 29.068 1.00 80.88 162 LYS A N 1
ATOM 1292 C CA . LYS A 1 162 ? -12.047 -32.051 28.568 1.00 80.88 162 LYS A CA 1
ATOM 1293 C C . LYS A 1 162 ? -11.964 -33.569 28.728 1.00 80.88 162 LYS A C 1
ATOM 1295 O O . LYS A 1 162 ? -12.803 -34.154 29.394 1.00 80.88 162 LYS A O 1
ATOM 1300 N N . GLN A 1 163 ? -10.886 -34.179 28.233 1.00 80.12 163 GLN A N 1
ATOM 1301 C CA . GLN A 1 163 ? -10.696 -35.632 28.256 1.00 80.12 163 GLN A CA 1
ATOM 1302 C C . GLN A 1 163 ? -10.588 -36.226 29.671 1.00 80.12 163 GLN A C 1
ATOM 1304 O O . GLN A 1 163 ? -10.951 -37.379 29.882 1.00 80.12 163 GLN A O 1
ATOM 1309 N N . LYS A 1 164 ? -10.082 -35.462 30.650 1.00 78.44 164 LYS A N 1
ATOM 1310 C CA . LYS A 1 164 ? -9.879 -35.947 32.026 1.00 78.44 164 LYS A CA 1
ATOM 1311 C C . LYS A 1 164 ? -11.031 -35.649 32.984 1.00 78.44 164 LYS A C 1
ATOM 1313 O O . LYS A 1 164 ? -11.161 -36.346 33.986 1.00 78.44 164 LYS A O 1
ATOM 1318 N N . ARG A 1 165 ? -11.782 -34.567 32.763 1.00 77.69 165 ARG A N 1
ATOM 1319 C CA . ARG A 1 165 ? -12.719 -34.009 33.759 1.00 77.69 165 ARG A CA 1
ATOM 1320 C C . ARG A 1 165 ? -14.142 -33.815 33.243 1.00 77.69 165 ARG A C 1
ATOM 1322 O O . ARG A 1 165 ? -15.028 -33.624 34.065 1.00 77.69 165 ARG A O 1
ATOM 1329 N N . CYS A 1 166 ? -14.357 -33.869 31.932 1.00 78.12 166 CYS A N 1
ATOM 1330 C CA . CYS A 1 166 ? -15.661 -33.700 31.302 1.00 78.12 166 CYS A CA 1
ATOM 1331 C C . CYS A 1 166 ? -16.027 -35.020 30.620 1.00 78.12 166 CYS A C 1
ATOM 1333 O O . CYS A 1 166 ? -15.701 -35.211 29.450 1.00 78.12 166 CYS A O 1
ATOM 1335 N N . LYS A 1 167 ? -16.592 -35.951 31.395 1.00 67.19 167 LYS A N 1
ATOM 1336 C CA . LYS A 1 167 ? -17.230 -37.153 30.848 1.00 67.19 167 LYS A CA 1
ATOM 1337 C C . LYS A 1 167 ? -18.638 -36.805 30.393 1.00 67.19 167 LYS A C 1
ATOM 1339 O O . LYS A 1 167 ? -19.288 -36.033 31.133 1.00 67.19 167 LYS A O 1
#

Secondary structure (DSSP, 8-state):
---HHHHHHHHHTT-SS--TT--HHHHHHHHHHH-TT-HHHHHHHHHHHHHHHHHHHHHHHTT-HHHHHHHHHHHHHH-TT-HHHHHHHHHHHHHHHHHHHHHHHH--------------------------------SHHHHHHHHHT-SSPPPHHHHHHHHHH--

Foldseek 3Di:
DQDLVVLVVQVVVVQDVDDPVDHNLVSLVVVCVVPVPPPSSVVSLVSSLVVLLVQLVVCLVVVVLVSNVVSLVVSCVSPVPDPSSVVSVVSSVVSNVVVVVVVVVVPDPPPDPPDDDDDDDDDDDDDDDDDDDDDDPPDLVVLVVVVVVVPDDDDPVSVVCCVPPPD